Protein AF-A0A0F9IKP7-F1 (afdb_monomer_lite)

Secondary structure (DSSP, 8-state):
--HHHHHTS-HHHHHHHHH-TT--HHHHHHHSSPPTT--TTHHHHHHHHHH-TT--HHHHHHHH-TT-TT--HHHHHHHHH-TTS-HHHHHHHHHHHHTT-

Sequence (101 aa):
MNKNDLQSLSNEKKITIACDPNTSPETLTALSVKDPNGDCHSWYVRCAVAENPNTPVEVLTKMASTNNPDWDEDIAWAVKENPNTPKKVVDEIIRFFDEDF

Structure (mmCIF, N/CA/C/O backbone):
data_AF-A0A0F9IKP7-F1
#
_entry.id   AF-A0A0F9IKP7-F1
#
loop_
_atom_site.group_PDB
_atom_site.id
_atom_site.type_symbol
_atom_site.label_atom_id
_atom_site.label_alt_id
_atom_site.label_comp_id
_atom_site.label_asym_id
_atom_site.label_entity_id
_atom_site.label_seq_id
_atom_site.pdbx_PDB_ins_code
_atom_site.Cartn_x
_atom_site.Cartn_y
_atom_site.Cartn_z
_atom_site.occupancy
_atom_site.B_iso_or_equiv
_atom_site.auth_seq_id
_atom_site.auth_comp_id
_atom_site.auth_asym_id
_atom_site.auth_atom_id
_atom_site.pdbx_PDB_model_num
ATOM 1 N N . MET A 1 1 ? -11.034 6.621 14.128 1.00 59.78 1 MET A N 1
ATOM 2 C CA . MET A 1 1 ? -9.691 6.956 14.652 1.00 59.78 1 MET A CA 1
ATOM 3 C C . MET A 1 1 ? -9.198 8.190 13.911 1.00 59.78 1 MET A C 1
ATOM 5 O O . MET A 1 1 ? -9.510 8.293 12.730 1.00 59.78 1 MET A O 1
ATOM 9 N N . ASN A 1 2 ? -8.528 9.148 14.555 1.00 61.38 2 ASN A N 1
ATOM 10 C CA . ASN A 1 2 ? -8.028 10.334 13.847 1.00 61.38 2 ASN A CA 1
ATOM 11 C C . ASN A 1 2 ? -6.588 10.090 13.324 1.00 61.38 2 ASN A C 1
ATOM 13 O O . ASN A 1 2 ? -5.901 9.172 13.772 1.00 61.38 2 ASN A O 1
ATOM 17 N N . LYS A 1 3 ? -6.121 10.892 12.355 1.00 61.22 3 LYS A N 1
ATOM 18 C CA . LYS A 1 3 ? -4.789 10.731 11.732 1.00 61.22 3 LYS A CA 1
ATOM 19 C C . LYS A 1 3 ? -3.629 10.885 12.732 1.00 61.22 3 LYS A C 1
ATOM 21 O O . LYS A 1 3 ? -2.587 10.266 12.546 1.00 61.22 3 LYS A O 1
ATOM 26 N N . ASN A 1 4 ? -3.819 11.670 13.793 1.00 61.12 4 ASN A N 1
ATOM 27 C CA . ASN A 1 4 ? -2.798 11.921 14.813 1.00 61.12 4 ASN A CA 1
ATOM 28 C C . ASN A 1 4 ? -2.638 10.724 15.763 1.00 61.12 4 ASN A C 1
ATOM 30 O O . ASN A 1 4 ? -1.516 10.397 16.143 1.00 61.12 4 ASN A O 1
ATOM 34 N N . ASP A 1 5 ? -3.733 10.023 16.075 1.00 73.56 5 ASP A N 1
ATOM 35 C CA . ASP A 1 5 ? -3.704 8.801 16.880 1.00 73.56 5 ASP A CA 1
ATOM 36 C C . ASP A 1 5 ? -2.847 7.742 16.177 1.00 73.56 5 ASP A C 1
ATOM 38 O O . ASP A 1 5 ? -1.966 7.154 16.798 1.00 73.56 5 ASP A O 1
ATOM 42 N N . LEU A 1 6 ? -3.040 7.565 14.861 1.00 75.19 6 LEU A N 1
ATOM 43 C CA . LEU A 1 6 ? -2.312 6.589 14.042 1.00 75.19 6 LEU A CA 1
ATOM 44 C C . LEU A 1 6 ? -0.806 6.866 13.977 1.00 75.19 6 LEU A C 1
ATOM 46 O O . LEU A 1 6 ? -0.020 5.922 13.983 1.00 75.19 6 LEU A O 1
ATOM 50 N N . GLN A 1 7 ? -0.390 8.135 13.943 1.00 71.44 7 GLN A N 1
ATOM 51 C CA . GLN A 1 7 ? 1.030 8.504 13.902 1.00 71.44 7 GLN A CA 1
ATOM 52 C C . GLN A 1 7 ? 1.765 8.192 15.210 1.00 71.44 7 GLN A C 1
ATOM 54 O O . GLN A 1 7 ? 2.954 7.891 15.178 1.00 71.44 7 GLN A O 1
ATOM 59 N N . SER A 1 8 ? 1.059 8.211 16.344 1.00 78.56 8 SER A N 1
ATOM 60 C CA . SER A 1 8 ? 1.622 7.874 17.658 1.00 78.56 8 SER A CA 1
ATOM 61 C C . SER A 1 8 ? 1.760 6.365 17.917 1.00 78.56 8 SER A C 1
ATOM 63 O O . SER A 1 8 ? 2.397 5.958 18.891 1.00 78.56 8 SER A O 1
ATOM 65 N N . LEU A 1 9 ? 1.152 5.522 17.072 1.00 82.75 9 LEU A N 1
ATOM 66 C CA . LEU A 1 9 ? 1.193 4.069 17.223 1.00 82.75 9 LEU A CA 1
ATOM 67 C C . LEU A 1 9 ? 2.539 3.491 16.777 1.00 82.75 9 LEU A C 1
ATOM 69 O O . LEU A 1 9 ? 3.145 3.953 15.810 1.00 82.75 9 LEU A O 1
ATOM 73 N N . SER A 1 10 ? 2.961 2.410 17.439 1.00 86.44 10 SER A N 1
ATOM 74 C CA . SER A 1 10 ? 4.074 1.591 16.959 1.00 86.44 10 SER A CA 1
ATOM 75 C C . SER A 1 10 ? 3.746 0.977 15.597 1.00 86.44 10 SER A C 1
ATOM 77 O O . SER A 1 10 ? 2.580 0.711 15.285 1.00 86.44 10 SER A O 1
ATOM 79 N N . ASN A 1 11 ? 4.776 0.699 14.797 1.00 84.12 11 ASN A N 1
ATOM 80 C CA . ASN A 1 11 ? 4.589 0.077 13.486 1.00 84.12 11 ASN A CA 1
ATOM 81 C C . ASN A 1 11 ? 3.908 -1.295 13.593 1.00 84.12 11 ASN A C 1
ATOM 83 O O . ASN A 1 11 ? 3.042 -1.592 12.785 1.00 84.12 11 ASN A O 1
ATOM 87 N N . GLU A 1 12 ? 4.166 -2.070 14.649 1.00 86.75 12 GLU A N 1
ATOM 88 C CA . GLU A 1 12 ? 3.451 -3.327 14.930 1.00 86.75 12 GLU A CA 1
ATOM 89 C C . GLU A 1 12 ? 1.929 -3.138 15.042 1.00 86.75 12 GLU A C 1
ATOM 91 O O . GLU A 1 12 ? 1.144 -3.902 14.474 1.00 86.75 12 GLU A O 1
ATOM 96 N N . LYS A 1 13 ? 1.489 -2.082 15.741 1.00 89.44 13 LYS A N 1
ATOM 97 C CA . LYS A 1 13 ? 0.062 -1.758 15.856 1.00 89.44 13 LYS A CA 1
ATOM 98 C C . LYS A 1 13 ? -0.507 -1.286 14.522 1.00 89.44 13 LYS A C 1
ATOM 100 O O . LYS A 1 13 ? -1.611 -1.689 14.168 1.00 89.44 13 LYS A O 1
ATOM 105 N N . LYS A 1 14 ? 0.239 -0.465 13.775 1.00 89.75 14 LYS A N 1
ATOM 106 C CA . LYS A 1 14 ? -0.151 -0.029 12.424 1.00 89.75 14 LYS A CA 1
ATOM 107 C C . LYS A 1 14 ? -0.313 -1.227 11.479 1.00 89.75 14 LYS A C 1
ATOM 109 O O . LYS A 1 14 ? -1.316 -1.287 10.781 1.00 89.75 14 LYS A O 1
ATOM 114 N N . ILE A 1 15 ? 0.608 -2.195 11.515 1.00 89.56 15 ILE A N 1
ATOM 115 C CA . ILE A 1 15 ? 0.531 -3.448 10.744 1.00 89.56 15 ILE A CA 1
ATOM 116 C C . ILE A 1 15 ? -0.710 -4.240 11.146 1.00 89.56 15 ILE A C 1
ATOM 118 O O . ILE A 1 15 ? -1.477 -4.637 10.283 1.00 89.56 15 ILE A O 1
ATOM 122 N N . THR A 1 16 ? -0.963 -4.409 12.448 1.00 92.00 16 THR A N 1
ATOM 123 C CA . THR A 1 16 ? -2.149 -5.138 12.932 1.00 92.00 16 THR A CA 1
ATOM 124 C C . THR A 1 16 ? -3.447 -4.524 12.398 1.00 92.00 16 THR A C 1
ATOM 126 O O . THR A 1 16 ? -4.331 -5.246 11.952 1.00 92.00 16 THR A O 1
ATOM 129 N N . ILE A 1 17 ? -3.546 -3.190 12.399 1.00 91.69 17 ILE A N 1
ATOM 130 C CA . ILE A 1 17 ? -4.690 -2.469 11.827 1.00 91.69 17 ILE A CA 1
ATOM 131 C C . ILE A 1 17 ? -4.737 -2.658 10.305 1.00 91.69 17 ILE A C 1
ATOM 133 O O . ILE A 1 17 ? -5.801 -2.911 9.752 1.00 91.69 17 ILE A O 1
ATOM 137 N N . ALA A 1 18 ? -3.602 -2.555 9.615 1.00 92.19 18 ALA A N 1
ATOM 138 C CA . ALA A 1 18 ? -3.535 -2.715 8.166 1.00 92.19 18 ALA A CA 1
ATOM 139 C C . ALA A 1 18 ? -3.871 -4.143 7.704 1.00 92.19 18 ALA A C 1
ATOM 141 O O . ALA A 1 18 ? -4.458 -4.297 6.645 1.00 92.19 18 ALA A O 1
ATOM 142 N N . CYS A 1 19 ? -3.573 -5.175 8.494 1.00 91.69 19 CYS A N 1
ATOM 143 C CA . CYS A 1 19 ? -3.937 -6.560 8.191 1.00 91.69 19 CYS A CA 1
ATOM 144 C C . CYS A 1 19 ? -5.410 -6.889 8.482 1.00 91.69 19 CYS A C 1
ATOM 146 O O . CYS A 1 19 ? -5.895 -7.920 8.023 1.00 91.69 19 CYS A O 1
ATOM 148 N N . ASP A 1 20 ? -6.128 -6.068 9.256 1.00 94.06 20 ASP A N 1
ATOM 149 C CA . ASP A 1 20 ? -7.525 -6.349 9.595 1.00 94.06 20 ASP A CA 1
ATOM 150 C C . ASP A 1 20 ? -8.435 -6.105 8.372 1.00 94.06 20 ASP A C 1
ATOM 152 O O . ASP A 1 20 ? -8.551 -4.967 7.900 1.00 94.06 20 ASP A O 1
ATOM 156 N N . PRO A 1 21 ? -9.122 -7.144 7.854 1.00 90.19 21 PRO A N 1
ATOM 157 C CA . PRO A 1 21 ? -9.988 -7.036 6.681 1.00 90.19 21 PRO A CA 1
ATOM 158 C C . PRO A 1 21 ? -11.254 -6.204 6.929 1.00 90.19 21 PRO A C 1
ATOM 160 O O . PRO A 1 21 ? -12.043 -6.029 6.008 1.00 90.19 21 PRO A O 1
ATOM 163 N N . ASN A 1 22 ? -11.486 -5.704 8.147 1.00 91.69 22 ASN A N 1
ATOM 164 C CA . ASN A 1 22 ? -12.572 -4.775 8.473 1.00 91.69 22 ASN A CA 1
ATOM 165 C C . ASN A 1 22 ? -12.088 -3.332 8.636 1.00 91.69 22 ASN A C 1
ATOM 167 O O . ASN A 1 22 ? -12.892 -2.438 8.918 1.00 91.69 22 ASN A O 1
ATOM 171 N N . THR A 1 23 ? -10.788 -3.078 8.478 1.00 92.56 23 THR A N 1
ATOM 172 C CA . THR A 1 23 ? -10.254 -1.725 8.581 1.00 92.56 23 THR A CA 1
ATOM 173 C C . THR A 1 23 ? -10.845 -0.844 7.491 1.00 92.56 23 THR A C 1
ATOM 175 O O . THR A 1 23 ? -10.882 -1.193 6.312 1.00 92.56 23 THR A O 1
ATOM 178 N N . SER A 1 24 ? -11.314 0.327 7.918 1.00 93.19 24 SER A N 1
ATOM 179 C CA . SER A 1 24 ? -11.919 1.328 7.045 1.00 93.19 24 SER A CA 1
ATOM 180 C C . SER A 1 24 ? -10.933 1.815 5.971 1.00 93.19 24 SER A C 1
ATOM 182 O O . SER A 1 24 ? -9.765 2.062 6.314 1.00 93.19 24 SER A O 1
ATOM 184 N N . PRO A 1 25 ? -11.398 2.096 4.744 1.00 91.06 25 PRO A N 1
ATOM 185 C CA . PRO A 1 25 ? -10.561 2.644 3.679 1.00 91.06 25 PRO A CA 1
ATOM 186 C C . PRO A 1 25 ? -9.850 3.955 4.062 1.00 91.06 25 PRO A C 1
ATOM 188 O O . PRO A 1 25 ? -8.709 4.188 3.662 1.00 91.06 25 PRO A O 1
ATOM 191 N N . GLU A 1 26 ? -10.468 4.799 4.896 1.00 90.56 26 GLU A N 1
ATOM 192 C CA . GLU A 1 26 ? -9.878 6.056 5.377 1.00 90.56 26 GLU A CA 1
ATOM 193 C C . GLU A 1 26 ? -8.651 5.811 6.264 1.00 90.56 26 GLU A C 1
ATOM 195 O O . GLU A 1 26 ? -7.639 6.508 6.155 1.00 90.56 26 GLU A O 1
ATOM 200 N N . THR A 1 27 ? -8.720 4.795 7.128 1.00 91.06 27 THR A N 1
ATOM 201 C CA . THR A 1 27 ? -7.597 4.396 7.989 1.00 91.06 27 THR A CA 1
ATOM 202 C C . THR A 1 27 ? -6.468 3.786 7.159 1.00 91.06 27 THR A C 1
ATOM 204 O O . THR A 1 27 ? -5.312 4.150 7.362 1.00 91.06 27 THR A O 1
ATOM 207 N N . LEU A 1 28 ? -6.785 2.936 6.176 1.00 90.81 28 LEU A N 1
ATOM 208 C CA . LEU A 1 28 ? -5.794 2.367 5.250 1.00 90.81 28 LEU A CA 1
ATOM 209 C C . LEU A 1 28 ? -5.089 3.463 4.441 1.00 90.81 28 LEU A C 1
ATOM 211 O O . LEU A 1 28 ? -3.866 3.472 4.342 1.00 90.81 28 LEU A O 1
ATOM 215 N N . THR A 1 29 ? -5.840 4.457 3.964 1.00 91.00 29 THR A N 1
ATOM 216 C CA . THR A 1 29 ? -5.290 5.636 3.271 1.00 91.00 29 THR A CA 1
ATOM 217 C C . THR A 1 29 ? -4.341 6.437 4.164 1.00 91.00 29 THR A C 1
ATOM 219 O O . THR A 1 29 ? -3.322 6.948 3.706 1.00 91.00 29 THR A O 1
ATOM 222 N N . ALA A 1 30 ? -4.646 6.561 5.458 1.00 88.19 30 ALA A N 1
ATOM 223 C CA . ALA A 1 30 ? -3.760 7.242 6.397 1.00 88.19 30 ALA A CA 1
ATOM 224 C C . ALA A 1 30 ? -2.470 6.448 6.679 1.00 88.19 30 ALA A C 1
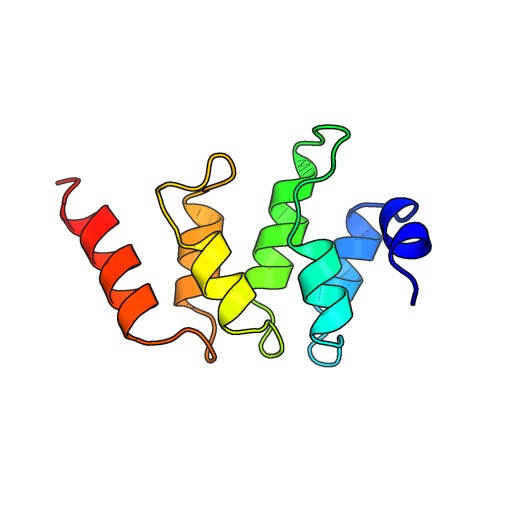ATOM 226 O O . ALA A 1 30 ? -1.435 7.064 6.933 1.00 88.19 30 ALA A O 1
ATOM 227 N N . LEU A 1 31 ? -2.530 5.113 6.622 1.00 88.12 31 LEU A N 1
ATOM 228 C CA . LEU A 1 31 ? -1.401 4.204 6.845 1.00 88.12 31 LEU A CA 1
ATOM 229 C C . LEU A 1 31 ? -0.544 3.959 5.592 1.00 88.12 31 LEU A C 1
ATOM 231 O O . LEU A 1 31 ? 0.606 3.551 5.722 1.00 88.12 31 LEU A O 1
ATOM 235 N N . SER A 1 32 ? -1.063 4.230 4.391 1.00 85.88 32 SER A N 1
ATOM 236 C CA . SER A 1 32 ? -0.339 4.024 3.127 1.00 85.88 32 SER A CA 1
ATOM 237 C C . SER A 1 32 ? 0.809 5.018 2.907 1.00 85.88 32 SER A C 1
ATOM 239 O O . SER A 1 32 ? 1.618 4.857 1.993 1.00 85.88 32 SER A O 1
ATOM 241 N N . VAL A 1 33 ? 0.856 6.090 3.700 1.00 81.06 33 VAL A N 1
ATOM 242 C CA . VAL A 1 33 ? 1.844 7.163 3.578 1.00 81.06 33 VAL A CA 1
ATOM 243 C C . VAL A 1 33 ? 3.099 6.787 4.356 1.00 81.06 33 VAL A C 1
ATOM 245 O O . VAL A 1 33 ? 3.009 6.293 5.479 1.00 81.06 33 VAL A O 1
ATOM 248 N N . LYS A 1 34 ? 4.276 7.050 3.779 1.00 73.31 34 LYS A N 1
ATOM 249 C CA . LYS A 1 34 ? 5.549 6.827 4.466 1.00 73.31 34 LYS A CA 1
ATOM 250 C C . LYS A 1 34 ? 5.611 7.631 5.761 1.00 73.31 34 LYS A C 1
ATOM 252 O O . LYS A 1 34 ? 5.218 8.801 5.793 1.00 73.31 34 LYS A O 1
ATOM 257 N N . ASP A 1 35 ? 6.125 7.007 6.817 1.00 72.06 35 ASP A N 1
ATOM 258 C CA . ASP A 1 35 ? 6.341 7.706 8.078 1.00 72.06 35 ASP A CA 1
ATOM 259 C C . ASP A 1 35 ? 7.395 8.819 7.879 1.00 72.06 35 ASP A C 1
ATOM 261 O O . ASP A 1 35 ? 8.495 8.534 7.389 1.00 72.06 35 ASP A O 1
ATOM 265 N N . PRO A 1 36 ? 7.098 10.085 8.238 1.00 66.50 36 PRO A N 1
ATOM 266 C CA . PRO A 1 36 ? 8.045 11.190 8.088 1.00 66.50 36 PRO A CA 1
ATOM 267 C C . PRO A 1 36 ? 9.328 10.998 8.907 1.00 66.50 36 PRO A C 1
ATOM 269 O O . PRO A 1 36 ? 10.332 11.642 8.615 1.00 66.50 36 PRO A O 1
ATOM 272 N N . ASN A 1 37 ? 9.324 10.099 9.896 1.00 65.69 37 ASN A N 1
ATOM 273 C CA . ASN A 1 37 ? 10.507 9.771 10.686 1.00 65.69 37 ASN A CA 1
ATOM 274 C C . ASN A 1 37 ? 11.496 8.846 9.952 1.00 65.69 37 ASN A C 1
ATOM 276 O O . ASN A 1 37 ? 12.559 8.549 10.491 1.00 65.69 37 ASN A O 1
ATOM 280 N N . GLY A 1 38 ? 11.176 8.400 8.729 1.00 59.06 38 GLY A N 1
ATOM 281 C CA . GLY A 1 38 ? 12.105 7.654 7.875 1.00 59.06 38 GLY A CA 1
ATOM 282 C C . GLY A 1 38 ? 12.402 6.229 8.348 1.00 59.06 38 GLY A C 1
ATOM 283 O O . GLY A 1 38 ? 13.396 5.649 7.919 1.00 59.06 38 GLY A O 1
ATOM 284 N N . ASP A 1 39 ? 11.563 5.666 9.221 1.00 65.69 39 ASP A N 1
ATOM 285 C CA . ASP A 1 39 ? 11.734 4.302 9.715 1.00 65.69 39 ASP A CA 1
ATOM 286 C C . ASP A 1 39 ? 11.565 3.299 8.566 1.00 65.69 39 ASP A C 1
ATOM 288 O O . ASP A 1 39 ? 10.548 3.294 7.862 1.00 65.69 39 ASP A O 1
ATOM 292 N N . CYS A 1 40 ? 12.561 2.428 8.391 1.00 58.66 40 CYS A N 1
ATOM 293 C CA . CYS A 1 40 ? 12.522 1.345 7.419 1.00 58.66 40 CYS A CA 1
ATOM 294 C C . CYS A 1 40 ? 11.295 0.449 7.631 1.00 58.66 40 CYS A C 1
ATOM 296 O O . CYS A 1 40 ? 10.717 -0.009 6.654 1.00 58.66 40 CYS A O 1
ATOM 298 N N . HIS A 1 41 ? 10.798 0.298 8.864 1.00 64.12 41 HIS A N 1
ATOM 299 C CA . HIS A 1 41 ? 9.599 -0.490 9.175 1.00 64.12 41 HIS A CA 1
ATOM 300 C C . HIS A 1 41 ? 8.297 0.086 8.593 1.00 64.12 41 HIS A C 1
ATOM 302 O O . HIS A 1 41 ? 7.268 -0.592 8.612 1.00 64.12 41 HIS A O 1
ATOM 308 N N . SER A 1 42 ? 8.327 1.298 8.025 1.00 76.75 42 SER A N 1
ATOM 309 C CA . SER A 1 42 ? 7.214 1.837 7.240 1.00 76.75 42 SER A CA 1
ATOM 310 C C . SER A 1 42 ? 6.903 0.983 6.005 1.00 76.75 42 SER A 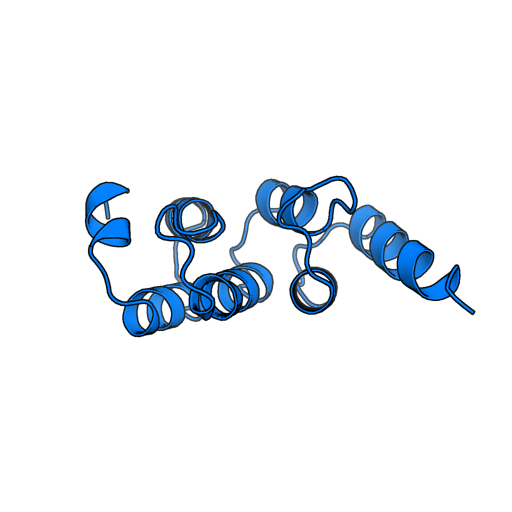C 1
ATOM 312 O O . SER A 1 42 ? 5.780 1.061 5.508 1.00 76.75 42 SER A O 1
ATOM 314 N N . TRP A 1 43 ? 7.854 0.184 5.503 1.00 84.94 43 TRP A N 1
ATOM 315 C CA . TRP A 1 43 ? 7.627 -0.675 4.339 1.00 84.94 43 TRP A CA 1
ATOM 316 C C . TRP A 1 43 ? 6.584 -1.767 4.633 1.00 84.94 43 TRP A C 1
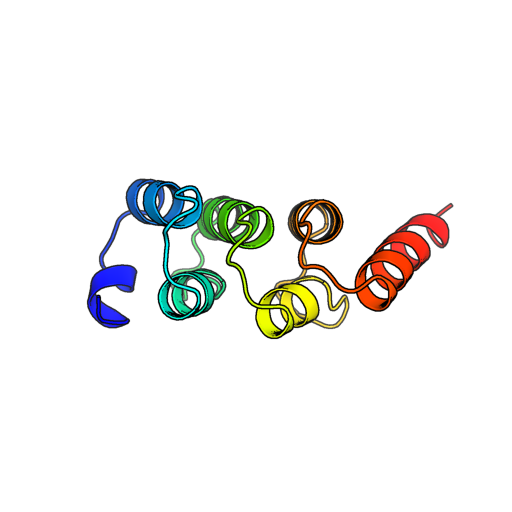ATOM 318 O O . TRP A 1 43 ? 5.592 -1.853 3.915 1.00 84.94 43 TRP A O 1
ATOM 328 N N . TYR A 1 44 ? 6.718 -2.481 5.760 1.00 88.62 44 TYR A N 1
ATOM 329 C CA . TYR A 1 44 ? 5.782 -3.531 6.184 1.00 88.62 44 TYR A CA 1
ATOM 330 C C . TYR A 1 44 ? 4.347 -3.016 6.337 1.00 88.62 44 TYR A C 1
ATOM 332 O O . TYR A 1 44 ? 3.399 -3.688 5.940 1.00 88.62 44 TYR A O 1
ATOM 340 N N . VAL A 1 45 ? 4.175 -1.809 6.892 1.00 90.56 45 VAL A N 1
ATOM 341 C CA . VAL A 1 45 ? 2.848 -1.183 7.029 1.00 90.56 45 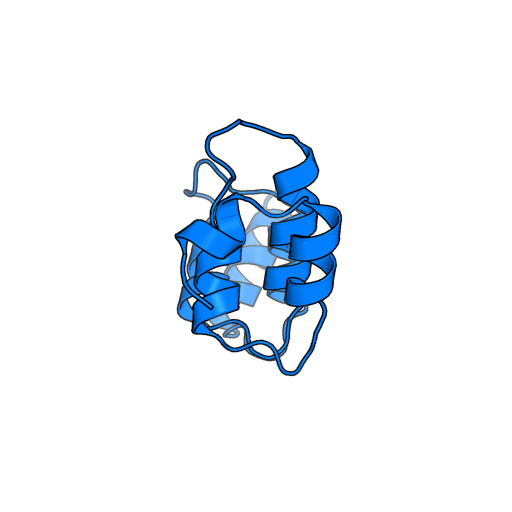VAL A CA 1
ATOM 342 C C . VAL A 1 45 ? 2.217 -0.974 5.653 1.00 90.56 45 VAL A C 1
ATOM 344 O O . VAL A 1 45 ? 1.039 -1.264 5.467 1.00 90.56 45 VAL A O 1
ATOM 347 N N . ARG A 1 46 ? 2.995 -0.495 4.678 1.00 91.25 46 ARG A N 1
ATOM 348 C CA . ARG A 1 46 ? 2.505 -0.238 3.321 1.00 91.25 46 ARG A CA 1
ATOM 349 C C . ARG A 1 46 ? 2.194 -1.528 2.566 1.00 91.25 46 ARG A C 1
ATOM 351 O O . ARG A 1 46 ? 1.175 -1.552 1.891 1.00 91.25 46 ARG A O 1
ATOM 358 N N . CYS A 1 47 ? 2.984 -2.590 2.720 1.00 91.75 47 CYS A N 1
ATOM 359 C CA . CYS A 1 47 ? 2.640 -3.898 2.149 1.00 91.75 47 CYS A CA 1
ATOM 360 C C . CYS A 1 47 ? 1.327 -4.426 2.731 1.00 91.75 47 CYS A C 1
ATOM 362 O O . CYS A 1 47 ? 0.421 -4.755 1.976 1.00 91.75 47 CYS A O 1
ATOM 364 N N . ALA A 1 48 ? 1.160 -4.379 4.057 1.00 93.06 48 ALA A N 1
ATOM 365 C CA . ALA A 1 48 ? -0.091 -4.785 4.698 1.00 93.06 48 ALA A CA 1
ATOM 366 C C . ALA A 1 48 ? -1.295 -3.955 4.213 1.00 93.06 48 ALA A C 1
ATOM 368 O O . ALA A 1 48 ? -2.376 -4.496 3.998 1.00 93.06 48 ALA A O 1
ATOM 369 N N . VAL A 1 49 ? -1.114 -2.646 3.993 1.00 94.19 49 VAL A N 1
ATOM 370 C CA . VAL A 1 49 ? -2.147 -1.812 3.364 1.00 94.19 49 VAL A CA 1
ATOM 371 C C . VAL A 1 49 ? -2.405 -2.270 1.929 1.00 94.19 49 VAL A C 1
ATOM 373 O O . VAL A 1 49 ? -3.556 -2.458 1.559 1.00 94.19 49 VAL A O 1
ATOM 376 N N . ALA A 1 50 ? -1.375 -2.476 1.113 1.00 94.69 50 ALA A N 1
ATOM 377 C CA . ALA A 1 50 ? -1.539 -2.905 -0.271 1.00 94.69 50 ALA A CA 1
ATOM 378 C C . ALA A 1 50 ? -2.232 -4.269 -0.396 1.00 94.69 50 ALA A C 1
ATOM 380 O O . ALA A 1 50 ? -3.018 -4.433 -1.314 1.00 94.69 50 ALA A O 1
ATOM 381 N N . GLU A 1 51 ? -2.028 -5.202 0.534 1.00 94.88 51 GLU A N 1
ATOM 382 C CA . GLU A 1 51 ? -2.694 -6.515 0.550 1.00 94.88 51 GLU A CA 1
ATOM 383 C C . GLU A 1 51 ? -4.140 -6.460 1.070 1.00 94.88 51 GLU A C 1
ATOM 385 O O . GLU A 1 51 ? -4.935 -7.366 0.814 1.00 94.88 51 GLU A O 1
ATOM 390 N N . ASN A 1 52 ? -4.514 -5.408 1.806 1.00 95.31 52 ASN A N 1
ATOM 391 C CA . ASN A 1 52 ? -5.820 -5.355 2.452 1.00 95.31 52 ASN A CA 1
ATOM 392 C C . ASN A 1 52 ? -6.967 -5.214 1.425 1.00 95.31 52 ASN A C 1
ATOM 394 O O . ASN A 1 52 ? -6.994 -4.251 0.652 1.00 95.31 52 ASN A O 1
ATOM 398 N N . PRO A 1 53 ? -7.984 -6.096 1.447 1.00 94.19 53 PRO A N 1
ATOM 399 C CA . PRO A 1 53 ? -9.079 -6.091 0.476 1.00 94.19 53 PRO A CA 1
ATOM 400 C C . PRO A 1 53 ? -10.044 -4.901 0.606 1.00 94.19 53 PRO A C 1
ATOM 402 O O . PRO A 1 53 ? -10.950 -4.784 -0.209 1.00 94.19 53 PRO A O 1
ATOM 405 N N . ASN A 1 54 ? -9.890 -4.017 1.594 1.00 95.06 54 ASN A N 1
ATOM 406 C CA . ASN A 1 54 ? -10.620 -2.745 1.683 1.00 95.06 54 ASN A CA 1
ATOM 407 C C . ASN A 1 54 ? -9.788 -1.546 1.224 1.00 95.06 54 ASN A C 1
ATOM 409 O O . ASN A 1 54 ? -10.259 -0.406 1.302 1.00 95.06 54 ASN A O 1
ATOM 413 N N . THR A 1 55 ? -8.555 -1.761 0.766 1.00 95.75 55 THR A N 1
ATOM 414 C CA . THR A 1 55 ? -7.718 -0.652 0.320 1.00 95.75 55 THR A CA 1
ATOM 415 C C . THR A 1 55 ? -8.324 -0.013 -0.926 1.00 95.75 55 THR A C 1
ATOM 417 O O . THR A 1 55 ? -8.644 -0.716 -1.891 1.00 95.75 55 THR A O 1
ATOM 420 N N . PRO A 1 56 ? -8.510 1.322 -0.926 1.00 95.12 56 PRO A N 1
ATOM 421 C CA . PRO A 1 56 ? -9.079 2.009 -2.070 1.00 95.12 56 PRO A CA 1
ATOM 422 C C . PRO A 1 56 ? -8.219 1.853 -3.321 1.00 95.12 56 PRO A C 1
ATOM 424 O O . PRO A 1 56 ? -6.993 1.961 -3.276 1.00 95.12 56 PRO A O 1
ATOM 427 N N . VAL A 1 57 ? -8.889 1.761 -4.468 1.00 94.56 57 VAL A N 1
ATOM 428 C CA . VAL A 1 57 ? -8.262 1.750 -5.798 1.00 94.56 57 VAL A CA 1
ATOM 429 C C . VAL A 1 57 ? -7.295 2.919 -6.001 1.00 94.56 57 VAL A C 1
ATOM 431 O O . VAL A 1 57 ? -6.223 2.741 -6.576 1.00 94.56 57 VAL A O 1
ATOM 434 N N . GLU A 1 58 ? -7.649 4.116 -5.530 1.00 93.38 58 GLU A N 1
ATOM 435 C CA . GLU A 1 58 ? -6.801 5.308 -5.663 1.00 93.38 58 GLU A CA 1
ATOM 436 C C . GLU A 1 58 ? -5.470 5.151 -4.911 1.00 93.38 58 GLU A C 1
ATOM 438 O O . GLU A 1 58 ? -4.415 5.523 -5.427 1.00 93.38 58 GLU A O 1
ATOM 443 N N . VAL A 1 59 ? -5.506 4.534 -3.725 1.00 93.50 59 VAL A N 1
ATOM 444 C CA . VAL A 1 59 ? -4.313 4.242 -2.921 1.00 93.50 59 VAL A CA 1
ATOM 445 C C . VAL A 1 59 ? -3.449 3.199 -3.624 1.00 93.50 59 VAL A C 1
ATOM 447 O O . VAL A 1 59 ? -2.263 3.445 -3.829 1.00 93.50 59 VAL A O 1
ATOM 450 N N . LEU A 1 60 ? -4.052 2.094 -4.076 1.00 93.88 60 LEU A N 1
ATOM 451 C CA . LEU A 1 60 ? -3.368 1.030 -4.823 1.00 93.88 60 LEU A CA 1
ATOM 452 C C . LEU A 1 60 ? -2.676 1.582 -6.079 1.00 93.88 60 LEU A C 1
ATOM 454 O O . LEU A 1 60 ? -1.489 1.352 -6.298 1.00 93.88 60 LEU A O 1
ATOM 458 N N . THR A 1 61 ? -3.385 2.407 -6.853 1.00 92.44 61 THR A N 1
ATOM 459 C CA . THR A 1 61 ? -2.856 3.044 -8.072 1.00 92.44 61 THR A CA 1
ATOM 460 C C . THR A 1 61 ? -1.658 3.943 -7.762 1.00 92.44 61 THR A C 1
ATOM 462 O O . THR A 1 61 ? -0.650 3.919 -8.465 1.00 92.44 61 THR A O 1
ATOM 465 N N . LYS A 1 62 ? -1.734 4.731 -6.683 1.00 90.88 62 LYS A N 1
ATOM 466 C CA . LYS A 1 62 ? -0.640 5.620 -6.276 1.00 90.88 62 LYS A CA 1
ATOM 467 C C . LYS A 1 62 ? 0.586 4.850 -5.777 1.00 90.88 62 LYS A C 1
ATOM 469 O O . LYS A 1 62 ? 1.711 5.301 -5.989 1.00 90.88 62 LYS A O 1
ATOM 474 N N . MET A 1 63 ? 0.377 3.720 -5.107 1.00 89.75 63 MET A N 1
ATOM 475 C CA . MET A 1 63 ? 1.454 2.859 -4.608 1.00 89.75 63 MET A CA 1
ATOM 476 C C . MET A 1 63 ? 2.153 2.101 -5.742 1.00 89.75 63 MET A C 1
ATOM 478 O O . MET A 1 63 ? 3.371 1.976 -5.710 1.00 89.75 63 MET A O 1
ATOM 482 N N . ALA A 1 64 ? 1.414 1.688 -6.774 1.00 90.00 64 ALA A N 1
ATOM 483 C CA . ALA A 1 64 ? 1.961 1.022 -7.957 1.00 90.00 64 ALA A CA 1
ATOM 484 C C . ALA A 1 64 ? 2.713 1.951 -8.926 1.00 90.00 64 ALA A C 1
ATOM 486 O O . ALA A 1 64 ? 3.498 1.480 -9.745 1.00 90.00 64 ALA A O 1
ATOM 487 N N . SER A 1 65 ? 2.475 3.265 -8.862 1.00 86.62 65 SER A N 1
ATOM 488 C CA . SER A 1 65 ? 3.098 4.236 -9.766 1.00 86.62 65 SER A CA 1
ATOM 489 C C . SER A 1 65 ? 4.623 4.235 -9.626 1.00 86.62 65 SER A C 1
ATOM 491 O O . SER A 1 65 ? 5.147 4.747 -8.643 1.00 86.62 65 SER A O 1
ATOM 493 N N . THR A 1 66 ? 5.336 3.786 -10.657 1.00 75.94 66 THR A N 1
ATOM 494 C CA . THR A 1 66 ? 6.813 3.733 -10.718 1.00 75.94 66 THR A CA 1
ATOM 495 C C . THR A 1 66 ? 7.479 5.109 -10.633 1.00 75.94 66 THR A C 1
ATOM 497 O O . THR A 1 66 ? 8.612 5.239 -10.188 1.00 75.94 66 THR A O 1
ATOM 500 N N . ASN A 1 67 ? 6.746 6.173 -10.972 1.00 80.06 67 ASN A N 1
ATOM 501 C CA . ASN A 1 67 ? 7.185 7.561 -10.785 1.00 80.06 67 ASN A CA 1
ATOM 502 C C . ASN A 1 67 ? 7.043 8.065 -9.333 1.00 80.06 67 ASN A C 1
ATOM 504 O O . ASN A 1 67 ? 7.270 9.246 -9.063 1.00 80.06 67 ASN A O 1
ATOM 508 N N . ASN A 1 68 ? 6.596 7.220 -8.401 1.00 76.50 68 ASN A N 1
ATOM 509 C CA . ASN A 1 68 ? 6.479 7.574 -6.995 1.00 76.50 68 ASN A CA 1
ATOM 510 C C . ASN A 1 68 ? 7.867 7.463 -6.330 1.00 76.50 68 ASN A C 1
ATOM 512 O O . ASN A 1 68 ? 8.478 6.403 -6.393 1.00 76.50 68 ASN A O 1
ATOM 516 N N . PRO A 1 69 ? 8.384 8.510 -5.662 1.00 74.88 69 PRO A N 1
ATOM 517 C CA . PRO A 1 69 ? 9.669 8.432 -4.955 1.00 74.88 69 PRO A CA 1
ATOM 518 C C . PRO A 1 69 ? 9.670 7.422 -3.796 1.00 74.88 69 PRO A C 1
ATOM 520 O O . PRO A 1 69 ? 10.732 7.042 -3.312 1.00 74.88 69 PRO A O 1
ATOM 523 N N . ASP A 1 70 ? 8.486 7.009 -3.346 1.00 75.88 70 ASP A N 1
ATOM 524 C CA . ASP A 1 70 ? 8.283 5.965 -2.345 1.00 75.88 70 ASP A CA 1
ATOM 525 C C . ASP A 1 70 ? 7.933 4.602 -2.962 1.00 75.88 70 ASP A C 1
ATOM 527 O O . ASP A 1 70 ? 7.499 3.710 -2.226 1.00 75.88 70 ASP A O 1
ATOM 531 N N . TRP A 1 71 ? 8.068 4.461 -4.285 1.00 83.00 71 TRP A N 1
ATOM 532 C CA . TRP A 1 71 ? 7.846 3.205 -4.993 1.00 83.00 71 TRP A CA 1
ATOM 533 C C . TRP A 1 71 ? 8.810 2.127 -4.501 1.00 83.00 71 TRP A C 1
ATOM 535 O O . TRP A 1 71 ? 9.973 2.398 -4.195 1.00 83.00 71 TRP A O 1
ATOM 545 N N . ASP A 1 72 ? 8.290 0.911 -4.413 1.00 86.81 72 ASP A N 1
ATOM 546 C CA . ASP A 1 72 ? 8.992 -0.261 -3.919 1.00 86.81 72 ASP A CA 1
ATOM 547 C C . ASP A 1 72 ? 8.437 -1.491 -4.644 1.00 86.81 72 ASP A C 1
ATOM 549 O O . ASP A 1 72 ? 7.222 -1.604 -4.847 1.00 86.81 72 ASP A O 1
ATOM 553 N N . GLU A 1 73 ? 9.332 -2.386 -5.044 1.00 88.44 73 GLU A N 1
ATOM 554 C CA . GLU A 1 73 ? 9.012 -3.596 -5.793 1.00 88.44 73 GLU A CA 1
ATOM 555 C C . GLU A 1 73 ? 8.061 -4.511 -5.009 1.00 88.44 73 GLU A C 1
ATOM 557 O O . GLU A 1 73 ? 7.024 -4.924 -5.535 1.00 88.44 73 GLU A O 1
ATOM 562 N N . ASP A 1 74 ? 8.334 -4.737 -3.720 1.00 89.06 74 ASP A N 1
ATOM 563 C CA . ASP A 1 74 ? 7.514 -5.608 -2.874 1.00 89.06 74 ASP A CA 1
ATOM 564 C C . ASP A 1 74 ? 6.094 -5.045 -2.717 1.00 89.06 74 ASP A C 1
ATOM 566 O O . ASP A 1 74 ? 5.097 -5.774 -2.734 1.00 89.06 74 ASP A O 1
ATOM 570 N N . ILE A 1 75 ? 5.985 -3.716 -2.627 1.00 90.88 75 ILE A N 1
ATOM 571 C CA . ILE A 1 75 ? 4.695 -3.027 -2.566 1.00 90.88 75 ILE A CA 1
ATOM 572 C C . ILE A 1 75 ? 3.937 -3.184 -3.887 1.00 90.88 75 ILE A C 1
ATOM 574 O O . ILE A 1 75 ? 2.725 -3.400 -3.868 1.00 90.88 75 ILE A O 1
ATOM 578 N N . ALA A 1 76 ? 4.614 -3.084 -5.033 1.00 92.19 76 ALA A N 1
ATOM 579 C CA . ALA A 1 76 ? 3.982 -3.279 -6.335 1.00 92.19 76 ALA A CA 1
ATOM 580 C C . ALA A 1 76 ? 3.425 -4.707 -6.481 1.00 92.19 76 ALA A C 1
ATOM 582 O O . ALA A 1 76 ? 2.303 -4.880 -6.963 1.00 92.19 76 ALA A O 1
ATOM 583 N N . TRP A 1 77 ? 4.144 -5.720 -5.990 1.00 92.50 77 TRP A N 1
ATOM 584 C CA . TRP A 1 77 ? 3.639 -7.095 -5.932 1.00 92.50 77 TRP A CA 1
ATOM 585 C C . TRP A 1 77 ? 2.411 -7.231 -5.029 1.00 92.50 77 TRP A C 1
ATOM 587 O O . TRP A 1 77 ? 1.405 -7.799 -5.453 1.00 92.50 77 TRP A O 1
ATOM 597 N N . ALA A 1 78 ? 2.442 -6.648 -3.831 1.00 93.81 78 ALA A N 1
ATOM 598 C CA . ALA A 1 78 ? 1.289 -6.634 -2.933 1.00 93.81 78 ALA A CA 1
ATOM 599 C C . ALA A 1 78 ? 0.059 -5.964 -3.573 1.00 93.81 78 ALA A C 1
ATOM 601 O O . ALA A 1 78 ? -1.057 -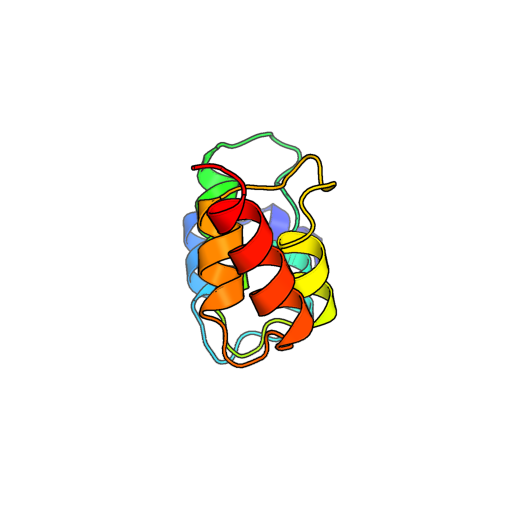6.476 -3.477 1.00 93.81 78 ALA A O 1
ATOM 602 N N . VAL A 1 79 ? 0.256 -4.847 -4.287 1.00 94.38 79 VAL A N 1
ATOM 603 C CA . VAL A 1 79 ? -0.819 -4.188 -5.041 1.00 94.38 79 VAL A CA 1
ATOM 604 C C . VAL A 1 79 ? -1.363 -5.118 -6.124 1.00 94.38 79 VAL A C 1
ATOM 606 O O . VAL A 1 79 ? -2.577 -5.234 -6.264 1.00 94.38 79 VAL A O 1
ATOM 609 N N . LYS A 1 80 ? -0.504 -5.803 -6.882 1.00 94.31 80 LYS A N 1
ATOM 610 C CA . LYS A 1 80 ? -0.931 -6.740 -7.930 1.00 94.31 80 LYS A CA 1
ATOM 611 C C . LYS A 1 80 ? -1.817 -7.870 -7.392 1.00 94.31 80 LYS A C 1
ATOM 613 O O . LYS A 1 80 ? -2.779 -8.239 -8.062 1.00 94.31 80 LYS A O 1
ATOM 618 N N . GLU A 1 81 ? -1.506 -8.399 -6.212 1.00 93.06 81 GLU A N 1
ATOM 619 C CA . GLU A 1 81 ? -2.263 -9.491 -5.584 1.00 93.06 81 GLU A CA 1
ATOM 620 C C . GLU A 1 81 ? -3.581 -9.023 -4.934 1.00 93.06 81 GLU A C 1
ATOM 622 O O . GLU A 1 81 ? -4.433 -9.843 -4.582 1.00 93.06 81 GLU A O 1
ATOM 627 N N . ASN A 1 82 ? -3.798 -7.710 -4.794 1.00 95.06 82 ASN A N 1
ATOM 628 C CA . ASN A 1 82 ? -5.024 -7.189 -4.200 1.00 95.06 82 ASN A CA 1
ATOM 629 C C . ASN A 1 82 ? -6.228 -7.326 -5.156 1.00 95.06 82 ASN A C 1
ATOM 631 O O . ASN A 1 82 ? -6.186 -6.823 -6.284 1.00 95.06 82 ASN A O 1
ATOM 635 N N . PRO A 1 83 ? -7.355 -7.914 -4.706 1.00 93.69 83 PRO A N 1
ATOM 636 C CA . PRO A 1 83 ? -8.532 -8.141 -5.548 1.00 93.69 83 PRO A CA 1
ATOM 637 C C . PRO A 1 83 ? -9.211 -6.857 -6.051 1.00 93.69 83 PRO A C 1
ATOM 639 O O . PRO A 1 83 ? -9.929 -6.904 -7.051 1.00 93.69 83 PRO A O 1
ATOM 642 N N . ASN A 1 84 ? -9.003 -5.717 -5.386 1.00 94.25 84 ASN A N 1
ATOM 643 C CA . ASN A 1 84 ? -9.542 -4.428 -5.817 1.00 94.25 84 ASN A CA 1
ATOM 644 C C . ASN A 1 84 ? -8.647 -3.713 -6.830 1.00 94.25 84 ASN A C 1
ATOM 646 O O . ASN A 1 84 ? -9.051 -2.675 -7.359 1.00 94.25 84 ASN A O 1
ATOM 650 N N . THR A 1 85 ? -7.444 -4.214 -7.109 1.00 95.56 85 THR A N 1
ATOM 651 C CA . THR A 1 85 ? -6.537 -3.539 -8.033 1.00 95.56 85 THR A CA 1
ATOM 652 C C . THR A 1 85 ? -7.089 -3.599 -9.454 1.00 95.56 85 THR A C 1
ATOM 654 O O . THR A 1 85 ? -7.354 -4.683 -9.984 1.00 95.56 85 THR A O 1
ATOM 657 N N . PRO A 1 86 ? -7.258 -2.447 -10.129 1.00 95.19 86 PRO A N 1
ATOM 658 C CA . PRO A 1 86 ? -7.706 -2.439 -11.509 1.00 95.19 86 PRO A CA 1
ATOM 659 C C . PRO A 1 86 ? -6.720 -3.179 -12.401 1.00 95.19 86 PRO A C 1
ATOM 661 O O . PRO A 1 86 ? -5.512 -2.959 -12.322 1.00 95.19 86 PRO A O 1
ATOM 664 N N . LYS A 1 87 ? -7.247 -3.957 -13.348 1.00 93.81 87 LYS A N 1
ATOM 665 C CA . LYS A 1 87 ? -6.434 -4.691 -14.324 1.00 93.81 87 LYS A CA 1
ATOM 666 C C . LYS A 1 87 ? -5.381 -3.818 -15.015 1.00 93.81 87 LYS A C 1
ATOM 668 O O . LYS A 1 87 ? -4.260 -4.260 -15.199 1.00 93.81 87 LYS A O 1
ATOM 673 N N . LYS A 1 88 ? -5.717 -2.566 -15.341 1.00 93.62 88 LYS A N 1
ATOM 674 C CA . LYS A 1 88 ? -4.770 -1.628 -15.956 1.00 93.62 88 LYS A CA 1
ATOM 675 C C . LYS A 1 88 ? -3.511 -1.423 -15.101 1.00 93.62 88 LYS A C 1
ATOM 677 O O . LYS A 1 88 ? -2.419 -1.403 -15.647 1.00 93.62 88 LYS A O 1
ATOM 682 N N . VAL A 1 89 ? -3.670 -1.293 -13.783 1.00 93.94 89 VAL A N 1
ATOM 683 C CA . VAL A 1 89 ? -2.549 -1.130 -12.846 1.00 93.94 89 VAL A CA 1
ATOM 684 C C . VAL A 1 89 ? -1.734 -2.422 -12.772 1.00 93.94 89 VAL A C 1
ATOM 686 O O . VAL A 1 89 ? -0.513 -2.373 -12.818 1.00 93.94 89 VAL A O 1
ATOM 689 N N . VAL A 1 90 ? -2.398 -3.583 -12.740 1.00 93.25 90 VAL A N 1
ATOM 690 C CA . VAL A 1 90 ? -1.724 -4.893 -12.803 1.00 93.25 90 VAL A CA 1
ATOM 691 C C . VAL A 1 90 ? -0.893 -5.036 -14.082 1.00 93.25 90 VAL A C 1
ATOM 693 O O . VAL A 1 90 ? 0.263 -5.438 -14.013 1.00 93.25 90 VAL A O 1
ATOM 696 N N . ASP A 1 91 ? -1.459 -4.679 -15.236 1.00 92.44 91 ASP A N 1
ATOM 697 C CA . ASP A 1 91 ? -0.778 -4.752 -16.531 1.00 92.44 91 ASP A CA 1
ATOM 698 C C . ASP A 1 91 ? 0.429 -3.791 -16.589 1.00 92.44 91 ASP A C 1
ATOM 700 O O . ASP A 1 91 ? 1.457 -4.139 -17.163 1.00 92.44 91 ASP A O 1
ATOM 704 N N . GLU A 1 92 ? 0.331 -2.600 -15.981 1.00 90.81 92 GLU A N 1
ATOM 705 C CA . GLU A 1 92 ? 1.448 -1.648 -15.853 1.00 90.81 92 GLU A CA 1
ATOM 706 C C . GLU A 1 92 ? 2.584 -2.210 -14.983 1.00 90.81 92 GLU A C 1
ATOM 708 O O . GLU A 1 92 ? 3.745 -2.118 -15.376 1.00 90.81 92 GLU A O 1
ATOM 713 N N . ILE A 1 93 ? 2.253 -2.839 -13.848 1.00 90.25 93 ILE A N 1
ATOM 714 C CA . ILE A 1 93 ? 3.226 -3.501 -12.964 1.00 90.25 93 ILE A CA 1
ATOM 715 C C . ILE A 1 93 ? 3.922 -4.653 -13.698 1.00 90.25 93 ILE A C 1
ATOM 717 O O . ILE A 1 93 ? 5.144 -4.739 -13.690 1.00 90.25 93 ILE A O 1
ATOM 721 N N . ILE A 1 94 ? 3.156 -5.530 -14.356 1.00 91.00 94 ILE A N 1
ATOM 722 C CA . ILE A 1 94 ? 3.703 -6.664 -15.118 1.00 91.00 94 ILE A CA 1
ATOM 723 C C . ILE A 1 94 ? 4.642 -6.164 -16.212 1.00 91.00 94 ILE A C 1
ATOM 725 O O . ILE A 1 94 ? 5.763 -6.642 -16.320 1.00 91.00 94 ILE A O 1
ATOM 729 N N . ARG A 1 95 ? 4.207 -5.162 -16.982 1.00 89.62 95 ARG A N 1
ATOM 730 C CA . ARG A 1 95 ? 5.014 -4.590 -18.058 1.00 89.62 95 ARG A CA 1
ATOM 731 C C . ARG A 1 95 ? 6.341 -4.037 -17.548 1.00 89.62 95 ARG A C 1
ATOM 733 O O . ARG A 1 95 ? 7.353 -4.235 -18.204 1.00 89.62 95 ARG A O 1
ATOM 740 N N . PHE A 1 96 ? 6.323 -3.350 -16.408 1.00 87.25 96 PHE A N 1
ATOM 741 C CA . PHE A 1 96 ? 7.534 -2.803 -15.808 1.00 87.25 96 PHE A CA 1
ATOM 742 C C . PHE A 1 96 ? 8.572 -3.903 -15.532 1.00 87.25 96 PHE A C 1
ATOM 744 O O . PHE A 1 96 ? 9.720 -3.742 -15.921 1.00 87.25 96 PHE A O 1
ATOM 751 N N . PHE A 1 97 ? 8.160 -5.041 -14.962 1.00 85.31 97 PHE A N 1
ATOM 752 C CA . PHE A 1 97 ? 9.071 -6.158 -14.667 1.00 85.31 97 PHE A CA 1
ATOM 753 C C . PHE A 1 97 ? 9.409 -7.040 -15.878 1.00 85.31 97 PHE A C 1
ATOM 755 O O . PHE A 1 97 ? 10.471 -7.657 -15.908 1.00 85.31 97 PHE A O 1
ATOM 762 N N . ASP A 1 98 ? 8.533 -7.107 -16.882 1.00 84.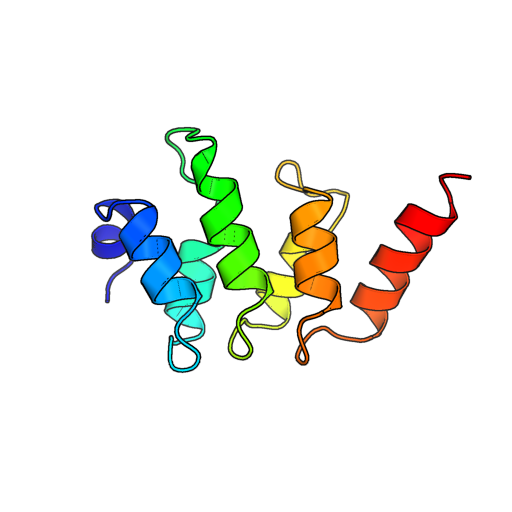00 98 ASP A N 1
ATOM 763 C CA . ASP A 1 98 ? 8.796 -7.827 -18.134 1.00 84.00 98 ASP A CA 1
ATOM 764 C C . ASP A 1 98 ? 9.816 -7.088 -19.026 1.00 84.00 98 ASP A C 1
ATOM 766 O O . ASP A 1 98 ? 10.489 -7.723 -19.836 1.00 84.00 98 ASP A O 1
ATOM 770 N N . GLU A 1 99 ? 9.932 -5.758 -18.905 1.00 68.69 99 GLU A N 1
ATOM 771 C CA . GLU A 1 99 ? 10.882 -4.931 -19.670 1.00 68.69 99 GLU A CA 1
ATOM 772 C C . GLU A 1 99 ? 12.329 -4.979 -19.116 1.00 68.69 99 GLU A C 1
ATOM 774 O O . GLU A 1 99 ? 13.243 -4.489 -19.781 1.00 68.69 99 GLU A O 1
ATOM 779 N N . ASP A 1 100 ? 12.558 -5.614 -17.959 1.00 56.75 100 ASP A N 1
ATOM 780 C CA . ASP A 1 100 ? 13.865 -5.713 -17.282 1.00 56.75 100 ASP A CA 1
ATOM 781 C C . ASP A 1 100 ? 14.705 -6.971 -17.651 1.00 56.75 100 ASP A C 1
ATOM 783 O O . ASP A 1 100 ? 15.740 -7.224 -17.023 1.00 56.75 100 ASP A O 1
ATOM 787 N N . PHE A 1 101 ? 14.326 -7.745 -18.684 1.00 50.12 101 PHE A N 1
ATOM 788 C CA . PHE A 1 101 ? 15.055 -8.949 -19.150 1.00 50.12 101 PHE A CA 1
ATOM 789 C C . PHE A 1 101 ? 15.444 -8.946 -20.638 1.00 50.12 101 PHE A C 1
ATOM 791 O O . PHE A 1 101 ? 14.582 -8.678 -21.505 1.00 50.12 101 PHE A O 1
#

Radius of gyration: 13.24 Å; chains: 1; bounding box: 28×21×37 Å

pLDDT: mean 85.35, std 11.04, range [50.12, 95.75]

InterPro domains:
  IPR004830 Leucine rich repeat variant [PF01816] (45-64)
  IPR011989 Armadillo-like helical [G3DSA:1.25.10.10] (3-100)

Foldseek 3Di:
DDLVVLLPDDLVVLLVLLQDLPRAQVSLLSLLDANPVPDPSSVSSNLSSLQHQNHDQVSLLQQLDPPRPNHDLSSVVSNLNHPNHDVVSVVVNVVVVVVPD

Organism: NCBI:txid412755